Protein AF-A0A847HFJ4-F1 (afdb_monomer_lite)

Radius of gyration: 13.94 Å; chains: 1; bounding box: 31×23×52 Å

Secondary structure (DSSP, 8-state):
--TTTT-S------S-HHHHHHH-SEEEEEETTEEEEEEEHHHHHHHHH-HHHHHHHHHHHHHHHHHTS-----

Organism: NCBI:txid349751

pLDDT: mean 84.8, std 15.82, range [40.84, 97.5]

Sequence (74 aa):
QELVKRSGILVFASHSNDFLAQLCNTALWIDHGHVRKAGLVDEVVEAYEGKGAGDYVRSLLQRFDEDGQPTPSP

Structure (mmCIF, N/CA/C/O backbone):
data_AF-A0A847HFJ4-F1
#
_entry.id   AF-A0A847HFJ4-F1
#
loop_
_atom_site.group_PDB
_atom_site.id
_atom_site.type_symbol
_atom_site.label_atom_id
_atom_site.label_alt_id
_atom_site.label_comp_id
_atom_site.label_asym_id
_atom_site.label_entity_id
_atom_site.label_seq_id
_atom_site.pdbx_PDB_ins_code
_atom_site.Cartn_x
_atom_site.Cartn_y
_atom_site.Cartn_z
_atom_site.occupancy
_atom_site.B_iso_or_equiv
_atom_site.auth_seq_id
_atom_site.auth_comp_id
_atom_site.auth_asym_id
_atom_site.auth_atom_id
_atom_site.pdbx_PDB_model_num
ATOM 1 N N . GLN A 1 1 ? -11.441 15.101 11.234 1.00 53.28 1 GLN A N 1
ATOM 2 C CA . GLN A 1 1 ? -11.500 13.827 10.486 1.00 53.28 1 GLN A CA 1
ATOM 3 C C . GLN A 1 1 ? -12.829 13.131 10.775 1.00 53.28 1 GLN A C 1
ATOM 5 O O . GLN A 1 1 ? -12.861 12.208 11.575 1.00 53.28 1 GLN A O 1
ATOM 10 N N . GLU A 1 2 ? -13.930 13.591 10.169 1.00 54.72 2 GLU A N 1
ATOM 11 C CA . GLU A 1 2 ? -15.280 13.108 10.535 1.00 54.72 2 GLU A CA 1
ATOM 12 C C . GLU A 1 2 ? -16.013 12.349 9.424 1.00 54.72 2 GLU A C 1
ATOM 14 O O . GLU A 1 2 ? -17.052 11.737 9.655 1.00 54.72 2 GLU A O 1
ATOM 19 N N . LEU A 1 3 ? -15.419 12.307 8.230 1.00 56.69 3 LEU A N 1
ATOM 20 C CA . LEU A 1 3 ? -15.940 11.544 7.098 1.00 56.69 3 LEU A CA 1
ATOM 21 C C . LEU A 1 3 ? -15.765 10.030 7.288 1.00 56.69 3 LEU A C 1
ATOM 23 O O . LEU A 1 3 ? -16.680 9.281 6.976 1.00 56.69 3 LEU A O 1
ATOM 27 N N . VAL A 1 4 ? -14.643 9.590 7.868 1.00 57.41 4 VAL A N 1
ATOM 28 C CA . VAL A 1 4 ? -14.341 8.160 8.070 1.00 57.41 4 VAL A CA 1
ATOM 29 C C . VAL A 1 4 ? -15.126 7.577 9.249 1.00 57.41 4 VAL A C 1
ATOM 31 O O . VAL A 1 4 ? -15.659 6.478 9.157 1.00 57.41 4 VAL A O 1
ATOM 34 N N . LYS A 1 5 ? -15.277 8.336 10.345 1.00 56.78 5 LYS A N 1
ATOM 35 C CA . LYS A 1 5 ? -15.922 7.856 11.582 1.00 56.78 5 LYS A CA 1
ATOM 36 C C . LYS A 1 5 ? -17.429 7.593 11.449 1.00 56.78 5 LYS A C 1
ATOM 38 O O . LYS A 1 5 ? -17.988 6.893 12.286 1.00 56.78 5 LYS A O 1
ATOM 43 N N . ARG A 1 6 ? -18.092 8.137 10.418 1.00 57.50 6 ARG A N 1
ATOM 44 C CA . ARG A 1 6 ? -19.526 7.914 10.130 1.00 57.50 6 ARG A CA 1
ATOM 45 C C . ARG A 1 6 ? -19.790 7.032 8.908 1.00 57.50 6 ARG A C 1
ATOM 47 O O . ARG A 1 6 ? -20.942 6.684 8.662 1.00 57.50 6 ARG A O 1
ATOM 54 N N . SER A 1 7 ? -18.764 6.684 8.135 1.00 59.88 7 SER A N 1
ATOM 55 C CA . SER A 1 7 ? -18.900 5.842 6.946 1.00 59.88 7 SER A CA 1
ATOM 56 C C . SER A 1 7 ? -18.614 4.384 7.288 1.00 59.88 7 SER A C 1
ATOM 58 O O . SER A 1 7 ? -17.600 4.097 7.914 1.00 59.88 7 SER A O 1
ATOM 60 N N . GLY A 1 8 ? -19.457 3.454 6.835 1.00 77.94 8 GLY A N 1
ATOM 61 C CA . GLY A 1 8 ? -19.179 2.022 6.989 1.00 77.94 8 GLY A CA 1
ATOM 62 C C . GLY A 1 8 ? -17.958 1.553 6.185 1.00 77.94 8 GLY A C 1
ATOM 63 O O . GLY A 1 8 ? -17.249 0.662 6.636 1.00 77.94 8 GLY A O 1
ATOM 64 N N . ILE A 1 9 ? -17.705 2.150 5.009 1.00 82.69 9 IL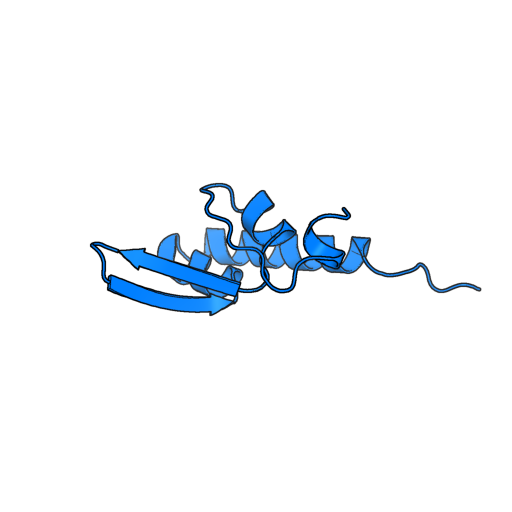E A N 1
ATOM 65 C CA . ILE A 1 9 ? -16.579 1.832 4.113 1.00 82.69 9 ILE A CA 1
ATOM 66 C C . ILE A 1 9 ? -16.155 3.107 3.366 1.00 82.69 9 ILE A C 1
ATOM 68 O O . ILE A 1 9 ? -17.008 3.805 2.814 1.00 82.69 9 ILE A O 1
ATOM 72 N N . LEU A 1 10 ? -14.847 3.379 3.307 1.00 85.56 10 LEU A N 1
ATOM 73 C CA . LEU A 1 10 ? -14.235 4.381 2.428 1.00 85.56 10 LEU A CA 1
ATOM 74 C C . LEU A 1 10 ? -13.470 3.659 1.311 1.00 85.56 10 LEU A C 1
ATOM 76 O O . LEU A 1 10 ? -12.597 2.845 1.592 1.00 85.56 10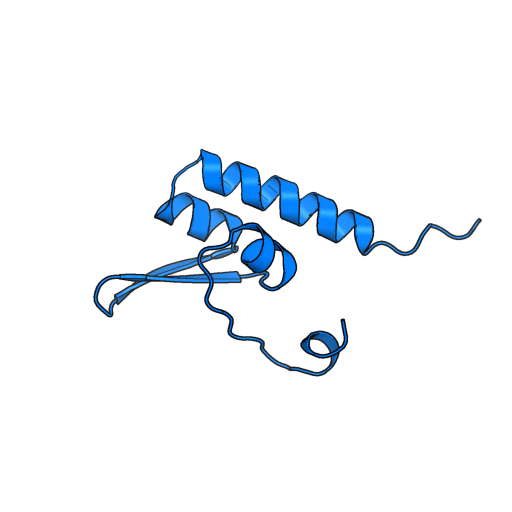 LEU A O 1
ATOM 80 N N . VAL A 1 11 ? -13.780 3.974 0.051 1.00 89.25 11 VAL A N 1
ATOM 81 C CA . VAL A 1 11 ? -12.997 3.527 -1.111 1.00 89.25 11 VAL A CA 1
ATOM 82 C C . VAL A 1 11 ? -12.232 4.727 -1.648 1.00 89.25 11 VAL A C 1
ATOM 84 O O . VAL A 1 11 ? -12.838 5.727 -2.032 1.00 89.25 11 VAL A O 1
ATOM 87 N N . PHE A 1 12 ? -10.905 4.633 -1.660 1.00 88.00 12 PHE A N 1
ATOM 88 C CA . PHE A 1 12 ? -10.021 5.726 -2.041 1.00 88.00 12 PHE A CA 1
ATOM 89 C C . PHE A 1 12 ? -8.907 5.221 -2.964 1.00 88.00 12 PHE A C 1
ATOM 91 O O . PHE A 1 12 ? -8.300 4.186 -2.698 1.00 88.00 12 PHE A O 1
ATOM 98 N N . ALA A 1 13 ? -8.656 5.949 -4.054 1.00 91.50 13 ALA A N 1
ATOM 99 C CA . ALA A 1 13 ? -7.614 5.644 -5.030 1.00 91.50 13 ALA A CA 1
ATOM 100 C C . ALA A 1 13 ? -6.681 6.852 -5.164 1.00 91.50 13 ALA A C 1
ATOM 102 O O . ALA A 1 13 ? -7.135 7.965 -5.432 1.00 91.50 13 ALA A O 1
ATOM 103 N N . SER A 1 14 ? -5.385 6.632 -4.953 1.00 90.00 14 SER A N 1
ATOM 104 C CA . SER A 1 14 ? -4.360 7.675 -4.968 1.00 90.00 14 SER A CA 1
ATOM 105 C C . SER A 1 14 ? -2.999 7.088 -5.337 1.00 90.00 14 SER A C 1
ATOM 107 O O . SER A 1 14 ? -2.753 5.909 -5.104 1.00 90.00 14 SER A O 1
ATOM 109 N N . HIS A 1 15 ? -2.119 7.930 -5.879 1.00 88.88 15 HIS A N 1
ATOM 110 C CA . HIS A 1 15 ? -0.701 7.626 -6.119 1.00 88.88 15 HIS A CA 1
ATOM 111 C C . HIS A 1 15 ? 0.213 8.140 -4.995 1.00 88.88 15 HIS A C 1
ATOM 113 O O . HIS A 1 15 ? 1.431 8.056 -5.093 1.00 88.88 15 HIS A O 1
ATOM 119 N N . SER A 1 16 ? -0.360 8.747 -3.954 1.00 91.19 16 SER A N 1
ATOM 120 C CA . SER A 1 16 ? 0.390 9.237 -2.801 1.00 91.19 16 SER A CA 1
ATOM 121 C C . SER A 1 16 ? 0.307 8.230 -1.665 1.00 91.19 16 SER A C 1
ATOM 123 O O . SER A 1 16 ? -0.766 7.996 -1.103 1.00 91.19 16 SER A O 1
ATOM 125 N N . ASN A 1 17 ? 1.471 7.698 -1.305 1.00 89.88 17 ASN A N 1
ATOM 126 C CA . ASN A 1 17 ? 1.633 6.743 -0.215 1.00 89.88 17 ASN A CA 1
ATOM 127 C C . ASN A 1 17 ? 1.224 7.340 1.143 1.00 89.88 17 ASN A C 1
ATOM 129 O O . ASN A 1 17 ? 0.639 6.637 1.959 1.00 89.88 17 ASN A O 1
ATOM 133 N N . ASP A 1 18 ? 1.412 8.645 1.352 1.00 90.25 18 ASP A N 1
ATOM 134 C CA . ASP A 1 18 ? 0.965 9.374 2.545 1.00 90.25 18 ASP A CA 1
ATOM 135 C C . ASP A 1 18 ? -0.555 9.332 2.721 1.00 90.25 18 ASP A C 1
ATOM 137 O O . ASP A 1 18 ? -1.050 8.969 3.788 1.00 90.25 18 ASP A O 1
ATOM 141 N N . PHE A 1 19 ? -1.310 9.649 1.665 1.00 89.69 19 PHE A N 1
ATOM 142 C CA . PHE A 1 19 ? -2.771 9.603 1.729 1.00 89.69 19 PHE A CA 1
ATOM 143 C C . PHE A 1 19 ? -3.300 8.172 1.823 1.00 89.69 19 PHE A C 1
ATOM 145 O O . PHE A 1 19 ? -4.303 7.944 2.499 1.00 89.69 19 PHE A O 1
ATOM 152 N N . LEU A 1 20 ? -2.635 7.209 1.175 1.00 91.19 20 LEU A N 1
ATOM 153 C CA . LEU A 1 20 ? -2.981 5.794 1.305 1.00 91.19 20 LEU A CA 1
ATOM 154 C C . LEU A 1 20 ? -2.786 5.311 2.747 1.00 91.19 20 LEU A C 1
ATOM 156 O O . LEU A 1 20 ? -3.707 4.723 3.304 1.00 91.19 20 LEU A O 1
ATOM 160 N N . ALA A 1 21 ? -1.648 5.621 3.372 1.00 90.62 21 ALA A N 1
ATOM 161 C CA . ALA A 1 21 ? -1.372 5.263 4.762 1.00 90.62 21 ALA A CA 1
ATOM 162 C C . ALA A 1 21 ? -2.321 5.962 5.750 1.00 90.62 21 ALA A C 1
ATOM 164 O O . ALA A 1 21 ? -2.744 5.367 6.734 1.00 90.62 21 ALA A O 1
ATOM 165 N N . GLN A 1 22 ? -2.682 7.221 5.492 1.00 88.75 22 GLN A N 1
ATOM 166 C CA . GLN A 1 22 ? -3.542 7.987 6.394 1.00 88.75 22 GLN A CA 1
ATOM 167 C C . GLN A 1 22 ? -5.015 7.547 6.350 1.00 88.75 22 GLN A C 1
ATOM 169 O O . GLN A 1 22 ? -5.723 7.658 7.353 1.00 88.75 22 GLN A O 1
ATOM 174 N N . LEU A 1 23 ? -5.516 7.139 5.180 1.00 88.25 23 LEU A N 1
ATOM 175 C CA . LEU A 1 23 ? -6.954 6.946 4.951 1.00 88.25 23 LEU A CA 1
ATOM 176 C C . LEU A 1 23 ? -7.369 5.481 4.793 1.00 88.25 23 LEU A C 1
ATOM 178 O O . LEU A 1 23 ? -8.551 5.179 4.970 1.00 88.25 23 LEU A O 1
ATOM 182 N N . CYS A 1 24 ? -6.436 4.585 4.46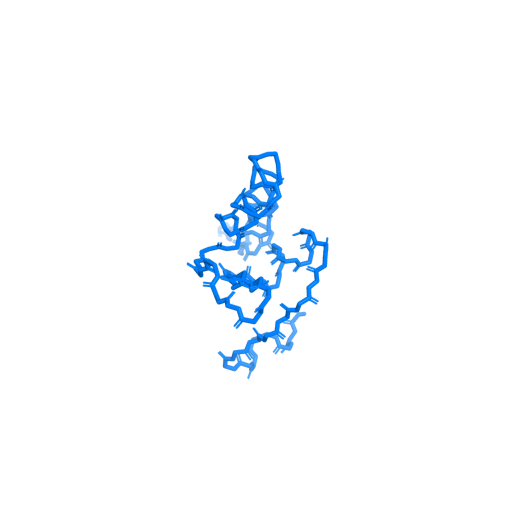8 1.00 90.94 24 CYS A N 1
ATOM 183 C CA . CYS A 1 24 ? -6.725 3.190 4.163 1.00 90.94 24 CYS A CA 1
ATOM 184 C C . CYS A 1 24 ? -5.957 2.248 5.096 1.00 90.94 24 CYS A C 1
ATOM 186 O O . CYS A 1 24 ? -4.751 2.363 5.271 1.00 90.94 24 CYS A O 1
ATOM 188 N N . ASN A 1 25 ? -6.653 1.246 5.632 1.00 90.19 25 ASN A N 1
ATOM 189 C CA . ASN A 1 25 ? -6.045 0.117 6.348 1.00 90.19 25 ASN A CA 1
ATOM 190 C C . ASN A 1 25 ? -5.728 -1.067 5.413 1.00 90.19 25 ASN A C 1
ATOM 192 O O . ASN A 1 25 ? -4.866 -1.896 5.694 1.00 90.19 25 ASN A O 1
ATOM 196 N N . THR A 1 26 ? -6.437 -1.147 4.291 1.00 93.56 26 THR A N 1
ATOM 197 C CA . THR A 1 26 ? -6.373 -2.225 3.309 1.00 93.56 26 THR A CA 1
ATOM 198 C C . THR A 1 26 ? -6.360 -1.641 1.904 1.00 93.56 26 THR A C 1
ATOM 200 O O . THR A 1 26 ? -6.839 -0.529 1.676 1.00 93.56 26 THR A O 1
ATOM 203 N N . ALA A 1 27 ? -5.797 -2.384 0.957 1.00 95.62 27 ALA A N 1
ATOM 204 C CA . ALA A 1 27 ? -5.704 -1.972 -0.434 1.00 95.62 27 ALA A CA 1
ATOM 205 C C . ALA A 1 27 ? -5.987 -3.128 -1.397 1.00 95.62 27 ALA A C 1
ATOM 207 O O . ALA A 1 27 ? -5.862 -4.311 -1.064 1.00 95.62 27 ALA A O 1
ATOM 208 N N . LEU A 1 28 ? -6.359 -2.748 -2.617 1.00 95.69 28 LEU A N 1
ATOM 209 C CA . LEU A 1 28 ? -6.617 -3.633 -3.742 1.00 95.69 28 LEU A CA 1
ATOM 210 C C . LEU A 1 28 ? -5.793 -3.150 -4.935 1.00 95.69 28 LEU A C 1
ATOM 212 O O . LEU A 1 28 ? -6.042 -2.069 -5.464 1.00 95.69 28 LEU A O 1
ATOM 216 N N . TRP A 1 29 ? -4.835 -3.958 -5.377 1.00 94.81 29 TRP A N 1
ATOM 217 C CA . TRP A 1 29 ? -4.096 -3.702 -6.607 1.00 94.81 29 TRP A CA 1
ATOM 218 C C . TRP A 1 29 ? -4.804 -4.366 -7.787 1.00 94.81 29 TRP A C 1
ATOM 220 O O . TRP A 1 29 ? -4.982 -5.589 -7.823 1.00 94.81 29 TRP A O 1
ATOM 230 N N . ILE A 1 30 ? -5.193 -3.543 -8.761 1.00 94.62 30 ILE A N 1
ATOM 231 C CA . ILE A 1 30 ? -5.794 -3.964 -10.025 1.00 94.62 30 ILE A CA 1
ATOM 232 C C . ILE A 1 30 ? -4.826 -3.637 -11.160 1.00 94.62 30 ILE A C 1
ATOM 234 O O . ILE A 1 30 ? -4.321 -2.521 -11.251 1.00 94.62 30 ILE A O 1
ATOM 238 N N . ASP A 1 31 ? -4.614 -4.601 -12.045 1.00 93.62 31 ASP A N 1
ATOM 239 C CA . ASP A 1 31 ? -3.794 -4.464 -13.242 1.00 93.62 31 ASP A CA 1
ATOM 240 C C . ASP A 1 31 ? -4.537 -5.082 -14.431 1.00 93.62 31 ASP A C 1
ATOM 242 O O . ASP A 1 31 ? -4.989 -6.226 -14.361 1.00 93.62 31 ASP A O 1
ATOM 246 N N . HIS A 1 32 ? -4.713 -4.307 -15.504 1.00 94.94 32 HIS A N 1
ATOM 247 C CA . HIS A 1 32 ? -5.431 -4.723 -16.718 1.00 94.94 32 HIS A CA 1
ATOM 248 C C . HIS A 1 32 ? -6.810 -5.369 -16.452 1.00 94.94 32 HIS A C 1
ATOM 250 O O . HIS A 1 32 ? -7.196 -6.335 -17.103 1.00 94.94 32 HIS A O 1
ATOM 256 N N . GLY A 1 33 ? -7.564 -4.847 -15.478 1.00 94.69 33 GLY A N 1
ATOM 257 C CA . GLY A 1 33 ? -8.892 -5.364 -15.118 1.00 94.69 33 GLY A CA 1
ATOM 258 C C . GLY A 1 33 ? -8.883 -6.607 -14.221 1.00 94.69 33 GLY A C 1
ATOM 259 O O . GLY A 1 33 ? -9.948 -7.132 -13.904 1.00 94.69 33 GLY A O 1
ATOM 260 N N . HIS A 1 34 ? -7.711 -7.058 -13.767 1.00 95.94 34 HIS A N 1
ATOM 261 C CA . HIS A 1 34 ? -7.566 -8.196 -12.866 1.00 95.94 34 HIS A CA 1
ATOM 262 C C . HIS A 1 34 ? -7.040 -7.769 -11.499 1.00 95.94 34 HIS A C 1
ATOM 264 O O . HIS A 1 34 ? -6.090 -6.994 -11.395 1.00 95.94 34 HIS A O 1
ATOM 270 N N . VAL A 1 35 ? -7.623 -8.326 -10.437 1.00 95.81 35 VAL A N 1
ATOM 271 C CA . VAL A 1 35 ? -7.079 -8.191 -9.083 1.00 95.81 35 VAL A CA 1
ATOM 272 C C . VAL A 1 35 ? -5.773 -8.973 -9.000 1.00 95.81 35 VAL A C 1
ATOM 274 O O . VAL A 1 35 ? -5.761 -10.190 -9.175 1.00 95.81 35 VAL A O 1
ATOM 277 N N . ARG A 1 36 ? -4.674 -8.271 -8.726 1.00 96.75 36 ARG A N 1
ATOM 278 C CA . ARG A 1 36 ? -3.346 -8.867 -8.539 1.00 96.75 36 ARG A CA 1
ATOM 279 C C . ARG A 1 36 ? -3.076 -9.207 -7.081 1.00 96.75 36 ARG A C 1
ATOM 281 O O . ARG A 1 36 ? -2.527 -10.266 -6.798 1.00 96.75 36 ARG A O 1
ATOM 288 N N . LYS A 1 37 ? -3.472 -8.322 -6.162 1.00 97.06 37 LYS A N 1
ATOM 289 C CA . LYS A 1 37 ? -3.328 -8.518 -4.715 1.00 97.06 37 LYS A CA 1
ATOM 290 C C . LYS A 1 37 ? -4.383 -7.712 -3.962 1.00 97.06 37 LYS A C 1
ATOM 292 O O . LYS A 1 37 ? -4.717 -6.600 -4.359 1.00 97.06 37 LYS A O 1
ATOM 297 N N . ALA A 1 38 ? -4.869 -8.274 -2.865 1.00 97.06 38 ALA A N 1
ATOM 298 C CA . ALA A 1 38 ? -5.666 -7.589 -1.857 1.00 97.06 38 ALA A CA 1
ATOM 299 C C . ALA A 1 38 ? -5.056 -7.897 -0.486 1.00 97.06 38 ALA A C 1
ATOM 301 O O . ALA A 1 38 ? -4.597 -9.021 -0.268 1.00 97.06 38 ALA A O 1
ATOM 302 N N . GLY A 1 39 ? -5.013 -6.921 0.413 1.00 96.62 39 GLY A N 1
ATOM 303 C CA . GLY A 1 39 ? -4.396 -7.099 1.726 1.00 96.62 39 GLY A CA 1
ATOM 304 C C . GLY A 1 39 ? -4.205 -5.783 2.459 1.00 96.62 39 GLY A C 1
ATOM 305 O O . GLY A 1 39 ? -4.892 -4.803 2.163 1.00 96.62 39 GLY A O 1
ATOM 306 N N . LEU A 1 40 ? -3.269 -5.767 3.407 1.00 96.88 40 LEU A N 1
ATOM 307 C CA . LEU A 1 40 ? -2.858 -4.540 4.083 1.00 96.88 40 LEU A CA 1
ATOM 308 C C . LEU A 1 40 ? -2.250 -3.554 3.082 1.00 96.88 40 LEU A C 1
ATOM 310 O O . LEU A 1 40 ? -1.656 -3.952 2.075 1.00 96.88 40 LEU A O 1
ATOM 314 N N . VAL A 1 41 ? -2.437 -2.259 3.340 1.00 95.69 41 VAL A N 1
ATOM 315 C CA . VAL A 1 41 ? -1.993 -1.206 2.416 1.00 95.69 41 VAL A CA 1
ATOM 316 C C . VAL A 1 41 ? -0.481 -1.245 2.183 1.00 95.69 41 VAL A C 1
ATOM 318 O O . VAL A 1 41 ? -0.042 -1.126 1.043 1.00 95.69 41 VAL A O 1
ATOM 321 N N . ASP A 1 42 ? 0.311 -1.501 3.221 1.00 96.38 42 ASP A N 1
ATOM 322 C CA . ASP A 1 42 ? 1.767 -1.597 3.138 1.00 96.38 42 ASP A CA 1
ATOM 323 C C . ASP A 1 42 ? 2.227 -2.801 2.311 1.00 96.38 42 ASP A C 1
ATOM 325 O O . ASP A 1 42 ? 3.090 -2.660 1.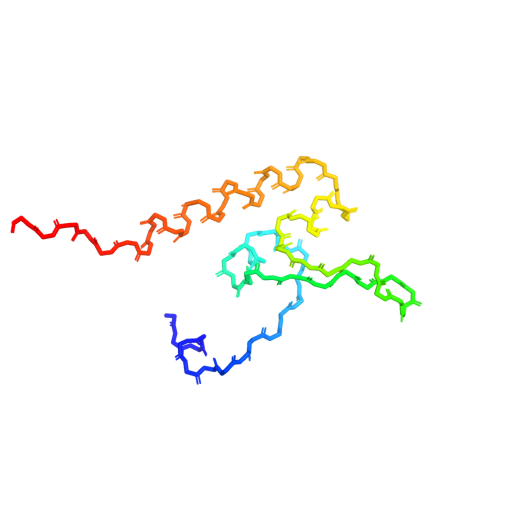449 1.00 96.38 42 ASP A O 1
ATOM 329 N N . GLU A 1 43 ? 1.615 -3.970 2.502 1.00 97.50 43 GLU A N 1
ATOM 330 C CA . GLU A 1 43 ? 1.940 -5.173 1.734 1.00 97.50 43 GLU A CA 1
ATOM 331 C C . GLU A 1 43 ? 1.583 -5.042 0.252 1.00 97.50 43 GLU A C 1
ATOM 333 O O . GLU A 1 43 ? 2.257 -5.594 -0.621 1.00 97.50 43 GLU A O 1
ATOM 338 N N . VAL A 1 44 ? 0.463 -4.382 -0.046 1.00 96.88 44 VAL A N 1
ATOM 339 C CA . VAL A 1 44 ? 0.002 -4.191 -1.424 1.00 96.88 44 VAL A CA 1
ATOM 340 C C . VAL A 1 44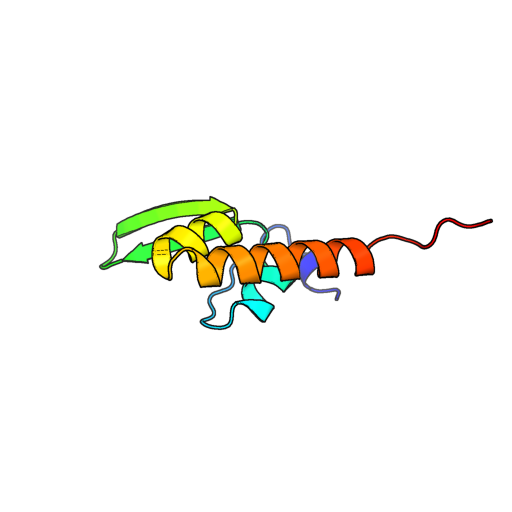 ? 0.872 -3.157 -2.131 1.00 96.88 44 VAL A C 1
ATOM 342 O O . VAL A 1 44 ? 1.274 -3.405 -3.266 1.00 96.88 44 VAL A O 1
ATOM 345 N N . VAL A 1 45 ? 1.219 -2.052 -1.461 1.00 96.44 45 VAL A N 1
ATOM 346 C CA . VAL A 1 45 ? 2.169 -1.061 -1.988 1.00 96.44 45 VAL A CA 1
ATOM 347 C C . VAL A 1 45 ? 3.551 -1.684 -2.172 1.00 96.44 45 VAL A C 1
ATOM 349 O O . VAL A 1 45 ? 4.165 -1.487 -3.215 1.00 96.44 45 VAL A O 1
ATOM 352 N N . GLU A 1 46 ? 4.019 -2.507 -1.231 1.00 97.19 46 GLU A N 1
ATOM 353 C CA . GLU A 1 46 ? 5.279 -3.243 -1.377 1.00 97.19 46 GLU A CA 1
ATOM 354 C C . GLU A 1 46 ? 5.278 -4.148 -2.613 1.00 97.19 46 GLU A C 1
ATOM 356 O O . GLU A 1 46 ? 6.251 -4.178 -3.365 1.00 97.19 46 GLU A O 1
ATOM 361 N N . ALA A 1 47 ? 4.186 -4.875 -2.849 1.00 96.69 47 ALA A N 1
ATOM 362 C CA . ALA A 1 47 ? 4.066 -5.748 -4.012 1.00 96.69 47 ALA A CA 1
ATOM 363 C C . ALA A 1 47 ? 3.973 -4.977 -5.341 1.00 96.69 47 ALA A C 1
ATOM 365 O O . ALA A 1 47 ? 4.361 -5.516 -6.377 1.00 96.69 47 ALA A O 1
ATOM 366 N N . TYR A 1 48 ? 3.445 -3.750 -5.317 1.00 95.19 48 TYR A N 1
ATOM 367 C CA . TYR A 1 48 ? 3.239 -2.919 -6.504 1.00 95.19 48 TYR A CA 1
ATOM 368 C C . TYR A 1 48 ? 4.462 -2.048 -6.850 1.00 95.19 48 TYR A C 1
ATOM 370 O O . TYR A 1 48 ? 4.891 -2.029 -8.002 1.00 95.19 48 TYR A O 1
ATOM 378 N N . GLU A 1 49 ? 5.049 -1.358 -5.867 1.00 94.62 49 GLU A N 1
ATOM 379 C CA . GLU A 1 49 ? 6.144 -0.382 -6.044 1.00 94.62 49 GLU A CA 1
ATOM 380 C C . GLU A 1 49 ? 7.500 -0.880 -5.514 1.00 94.62 49 GLU A C 1
ATOM 382 O O . GLU A 1 49 ? 8.543 -0.289 -5.802 1.00 94.62 49 GLU A O 1
ATOM 387 N N . GLY A 1 50 ? 7.512 -1.981 -4.761 1.00 96.44 50 GLY A N 1
ATOM 388 C CA . GLY A 1 50 ? 8.710 -2.595 -4.198 1.00 96.44 50 GLY A CA 1
ATOM 389 C C . GLY A 1 50 ? 8.957 -2.269 -2.722 1.00 96.44 50 GLY A C 1
ATOM 390 O O . GLY A 1 50 ? 8.269 -1.468 -2.085 1.00 96.44 50 GLY A O 1
ATOM 391 N N . LYS A 1 51 ? 10.007 -2.894 -2.171 1.00 96.12 51 LYS A N 1
ATOM 392 C CA . LYS A 1 51 ? 10.318 -2.879 -0.730 1.00 96.12 51 LYS A CA 1
ATOM 393 C C . LYS A 1 51 ? 10.431 -1.476 -0.126 1.00 96.12 51 LYS A C 1
ATOM 395 O O . LYS A 1 51 ? 9.931 -1.250 0.969 1.00 96.12 51 LYS A O 1
ATOM 400 N N . GLY A 1 52 ? 11.063 -0.534 -0.830 1.00 96.81 52 GLY A N 1
ATOM 401 C CA . GLY A 1 52 ? 11.261 0.828 -0.320 1.00 96.81 52 GLY A CA 1
ATOM 402 C C . GLY A 1 52 ? 9.947 1.577 -0.075 1.00 96.81 52 GLY A C 1
ATOM 403 O O . GLY A 1 52 ? 9.809 2.254 0.941 1.00 96.81 52 GLY A O 1
ATOM 404 N N . ALA A 1 53 ? 8.966 1.409 -0.965 1.00 94.88 53 ALA A N 1
ATOM 405 C CA . ALA A 1 53 ? 7.643 2.003 -0.803 1.00 94.88 53 ALA A CA 1
ATOM 406 C C . ALA A 1 53 ? 6.867 1.337 0.344 1.00 94.88 53 ALA A C 1
ATOM 408 O O . ALA A 1 53 ? 6.274 2.032 1.166 1.00 94.88 53 ALA A O 1
ATOM 409 N N . GLY A 1 54 ? 6.949 0.007 0.459 1.00 96.31 54 GLY A N 1
ATOM 410 C CA . GLY A 1 54 ? 6.372 -0.740 1.582 1.00 96.31 54 GLY A CA 1
ATOM 411 C C . GLY A 1 54 ? 6.925 -0.305 2.941 1.00 96.31 54 GLY A C 1
ATOM 412 O O . GLY A 1 54 ? 6.167 -0.017 3.866 1.00 96.31 54 GLY A O 1
ATOM 413 N N . ASP A 1 55 ? 8.251 -0.191 3.053 1.00 96.94 55 ASP A N 1
ATOM 414 C CA . ASP A 1 55 ? 8.921 0.287 4.267 1.00 96.94 55 ASP A CA 1
ATOM 415 C C . ASP A 1 55 ? 8.490 1.723 4.619 1.00 96.94 55 ASP A C 1
ATOM 417 O O . ASP A 1 55 ? 8.235 2.025 5.788 1.00 96.94 55 ASP A O 1
ATOM 421 N N . TYR A 1 56 ? 8.353 2.598 3.615 1.00 95.25 56 TYR A N 1
ATOM 422 C CA . TYR A 1 56 ? 7.871 3.964 3.818 1.00 95.25 56 TYR A CA 1
ATOM 423 C C . TYR A 1 56 ? 6.435 3.989 4.355 1.00 95.25 56 TYR A C 1
ATOM 425 O O . TYR A 1 56 ? 6.177 4.630 5.375 1.00 95.25 56 TYR A O 1
ATOM 433 N N . VAL A 1 57 ? 5.517 3.238 3.740 1.00 94.88 57 VAL A N 1
ATOM 434 C CA . VAL A 1 57 ? 4.118 3.146 4.189 1.00 94.88 57 VAL A CA 1
ATOM 435 C C . VAL A 1 57 ? 4.025 2.592 5.611 1.00 94.88 57 VAL A C 1
ATOM 437 O O . VAL A 1 57 ? 3.312 3.172 6.427 1.00 94.88 57 VAL A O 1
ATOM 440 N N . ARG A 1 58 ? 4.795 1.551 5.963 1.00 95.38 58 ARG A N 1
ATOM 441 C CA . ARG A 1 58 ? 4.855 1.040 7.347 1.00 95.38 58 ARG A CA 1
ATOM 442 C C . ARG A 1 58 ? 5.257 2.120 8.350 1.00 95.38 58 ARG A C 1
ATOM 444 O O . ARG A 1 58 ? 4.641 2.228 9.407 1.00 95.38 58 ARG A O 1
ATOM 451 N N . SER A 1 59 ? 6.250 2.943 8.009 1.00 94.50 59 SER A N 1
ATOM 452 C CA . SER A 1 59 ? 6.683 4.039 8.885 1.00 94.50 59 SER A CA 1
ATOM 453 C C . SER A 1 59 ? 5.599 5.106 9.080 1.00 94.50 59 SER A C 1
ATOM 455 O O . SER A 1 59 ? 5.462 5.657 10.170 1.00 94.50 59 SER A O 1
ATOM 457 N N . LEU A 1 60 ? 4.806 5.388 8.043 1.00 9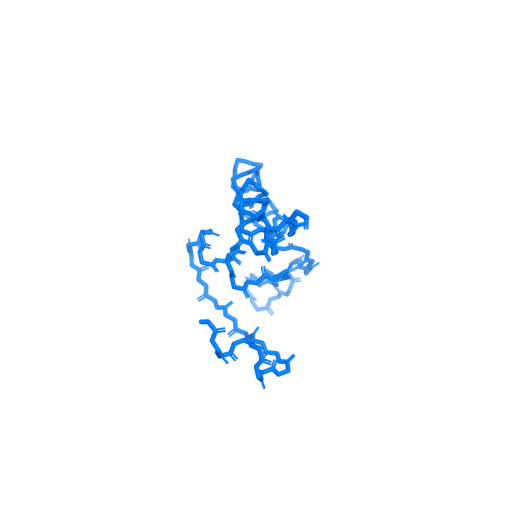2.19 60 LEU A N 1
ATOM 458 C CA . LEU A 1 60 ? 3.704 6.346 8.106 1.00 92.19 60 LEU A CA 1
ATOM 459 C C . LEU A 1 60 ? 2.538 5.817 8.939 1.00 92.19 60 LEU A C 1
ATOM 461 O O . LEU A 1 60 ? 2.016 6.552 9.770 1.00 92.19 60 LEU A O 1
ATOM 465 N N . LEU A 1 61 ? 2.169 4.547 8.751 1.00 90.81 61 LEU A N 1
ATOM 466 C CA . LEU A 1 61 ? 1.133 3.891 9.550 1.00 90.81 61 LEU A CA 1
ATOM 467 C C . LEU A 1 61 ? 1.469 3.955 11.043 1.00 90.81 61 LEU A C 1
ATOM 469 O O . LEU A 1 61 ? 0.638 4.394 11.831 1.00 90.81 61 LEU A O 1
ATOM 473 N N . GLN A 1 62 ? 2.715 3.635 11.415 1.00 89.94 62 GLN A N 1
ATOM 474 C CA . GLN A 1 62 ? 3.159 3.720 12.808 1.00 89.94 62 GLN A CA 1
ATOM 475 C C . GLN A 1 62 ? 2.996 5.137 13.382 1.00 89.94 62 GLN A C 1
ATOM 477 O O . GLN A 1 62 ? 2.494 5.300 14.490 1.00 89.94 62 GLN A O 1
ATOM 482 N N . ARG A 1 63 ? 3.371 6.168 12.616 1.00 87.50 63 ARG A N 1
ATOM 483 C CA . ARG A 1 63 ? 3.249 7.569 13.050 1.00 87.50 63 ARG A CA 1
ATOM 484 C C . ARG A 1 63 ? 1.793 7.997 13.236 1.00 87.50 63 ARG A C 1
ATOM 486 O O . ARG A 1 63 ? 1.473 8.671 14.208 1.00 87.50 63 ARG A O 1
ATOM 493 N N . PHE A 1 64 ? 0.905 7.607 12.323 1.00 82.81 64 PHE A N 1
ATOM 494 C CA . PHE A 1 64 ? -0.512 7.963 12.423 1.00 82.81 64 PHE A CA 1
ATOM 495 C C . PHE A 1 64 ? -1.236 7.220 13.553 1.00 82.81 64 PHE A C 1
ATOM 497 O O . PHE A 1 64 ? -2.151 7.786 14.154 1.00 82.81 64 PHE A O 1
ATOM 504 N N . ASP A 1 65 ? -0.810 5.999 13.880 1.00 78.88 65 ASP A N 1
ATOM 505 C CA . ASP A 1 65 ? -1.309 5.265 15.045 1.00 78.88 65 ASP A CA 1
ATOM 506 C C . ASP A 1 65 ? -0.856 5.916 16.366 1.00 78.88 65 ASP A C 1
ATOM 508 O O . ASP A 1 65 ? -1.627 5.968 17.328 1.00 78.88 65 ASP A O 1
ATOM 512 N N . GLU A 1 66 ? 0.369 6.451 16.416 1.00 73.06 66 GLU A N 1
ATOM 513 C CA . GLU A 1 66 ? 0.900 7.207 17.562 1.00 73.06 66 GLU A CA 1
ATOM 514 C C . GLU A 1 66 ? 0.151 8.536 17.767 1.00 73.06 66 GLU A C 1
ATOM 516 O O . GLU A 1 66 ? -0.270 8.837 18.885 1.00 73.06 66 GLU A O 1
ATOM 521 N N . ASP A 1 67 ? -0.112 9.283 16.691 1.00 64.81 67 ASP A N 1
ATOM 522 C CA . ASP A 1 67 ? -0.886 10.536 16.726 1.00 64.81 67 ASP A CA 1
ATOM 523 C C . ASP A 1 67 ? -2.373 10.319 17.096 1.00 64.81 67 ASP A C 1
ATOM 525 O O . ASP A 1 67 ? -3.076 11.256 17.490 1.00 64.81 67 ASP A O 1
ATOM 529 N N . GLY A 1 68 ? -2.872 9.084 16.971 1.00 59.56 68 GLY A N 1
ATOM 530 C CA . GLY A 1 68 ? -4.232 8.675 17.322 1.00 59.56 68 GLY A CA 1
ATOM 531 C C . GLY A 1 68 ? -4.416 8.196 18.768 1.00 59.56 68 GLY A C 1
ATOM 532 O O . GLY A 1 68 ? -5.561 7.984 19.186 1.00 59.56 68 GLY A O 1
ATOM 533 N N . GLN A 1 69 ? -3.339 8.022 19.545 1.00 49.31 69 GLN A N 1
ATOM 534 C CA . GLN A 1 69 ? -3.440 7.593 20.943 1.00 49.31 69 GLN A CA 1
ATOM 535 C C . GLN A 1 69 ? -3.888 8.756 21.843 1.00 49.31 69 GLN A C 1
ATOM 537 O O . GLN A 1 69 ? -3.254 9.813 21.848 1.00 49.31 69 GLN A O 1
ATOM 542 N N . PRO A 1 70 ? -4.952 8.596 22.660 1.00 49.91 70 PRO A N 1
ATOM 543 C CA . PRO A 1 70 ? -5.211 9.549 23.728 1.00 49.91 70 PRO A CA 1
ATOM 544 C C . PRO A 1 70 ? -4.004 9.529 24.670 1.00 49.91 70 PRO A C 1
ATOM 546 O O . PRO A 1 70 ? -3.609 8.465 25.147 1.00 49.91 70 PRO A O 1
ATOM 549 N N . THR A 1 71 ? -3.417 10.699 24.934 1.00 56.72 71 THR A N 1
ATOM 550 C CA . THR A 1 71 ? -2.388 10.867 25.968 1.00 56.72 71 THR A CA 1
ATOM 551 C C . THR A 1 71 ? -2.830 10.123 27.231 1.00 56.72 71 THR A C 1
ATOM 553 O O . THR A 1 71 ? -3.961 10.373 27.673 1.00 56.72 71 THR A O 1
ATOM 556 N N . PRO A 1 72 ? -2.013 9.228 27.823 1.00 51.66 72 PRO A N 1
ATOM 557 C CA . PRO A 1 72 ? -2.377 8.621 29.093 1.00 51.66 72 PRO A CA 1
ATOM 558 C C . PRO A 1 72 ? -2.592 9.759 30.090 1.00 51.66 72 PRO A C 1
ATOM 560 O O . PRO A 1 72 ? -1.695 10.567 30.334 1.00 51.66 72 PRO A O 1
ATOM 563 N N . SER A 1 73 ? -3.831 9.886 30.569 1.00 40.84 73 SER A N 1
ATOM 564 C CA . SER A 1 73 ? -4.154 10.853 31.614 1.00 40.84 73 SER A CA 1
ATOM 565 C C . SER A 1 73 ? -3.371 10.463 32.873 1.00 40.84 73 SER A C 1
ATOM 567 O O . SER A 1 73 ? -3.284 9.261 33.145 1.00 40.84 73 SER A O 1
ATOM 569 N N . PRO A 1 74 ? -2.765 11.429 33.587 1.00 58.75 74 PRO A N 1
ATOM 570 C CA . PRO A 1 74 ? -2.072 11.157 34.842 1.00 58.75 74 PRO A CA 1
ATOM 571 C C . PRO A 1 74 ? -3.006 10.575 35.909 1.00 58.75 74 PRO A C 1
ATOM 573 O O . PRO A 1 74 ? -4.226 10.862 35.859 1.00 58.75 74 PRO A O 1
#

Foldseek 3Di:
DVPLVPDPDDDDDDPDLLCCLQPHQKDFDDDPNDTPDIGGSLVVLCVVVNDVSSVVSVVNNVVNVVVPDDDPDD